Protein AF-A0A256ZJP3-F1 (afdb_monomer)

Radius of gyration: 18.74 Å; Cα contacts (8 Å, |Δi|>4): 128; chains: 1; bounding box: 33×29×57 Å

Structure (mmCIF, N/CA/C/O backbone):
data_AF-A0A256ZJP3-F1
#
_entry.id   AF-A0A256ZJP3-F1
#
loop_
_atom_site.group_PDB
_atom_site.id
_atom_site.type_symbol
_atom_site.label_atom_id
_atom_site.label_alt_id
_atom_site.label_comp_id
_atom_site.label_asym_id
_atom_site.label_entity_id
_atom_site.label_seq_id
_atom_site.pdbx_PDB_ins_code
_atom_site.Cartn_x
_atom_site.Cartn_y
_atom_site.Cartn_z
_atom_site.occupancy
_atom_site.B_iso_or_equiv
_atom_site.auth_seq_id
_atom_site.auth_comp_id
_atom_site.auth_asym_id
_atom_site.auth_atom_id
_atom_site.pdbx_PDB_model_num
ATOM 1 N N . MET A 1 1 ? 17.548 2.097 -32.824 1.00 54.22 1 MET A N 1
ATOM 2 C CA . MET A 1 1 ? 16.302 2.609 -32.213 1.00 54.22 1 MET A CA 1
ATOM 3 C C . MET A 1 1 ? 16.301 2.201 -30.744 1.00 54.22 1 MET A C 1
ATOM 5 O O . MET A 1 1 ? 16.446 1.029 -30.450 1.00 54.22 1 MET A O 1
ATOM 9 N N . ARG A 1 2 ? 16.205 3.128 -29.780 1.00 52.09 2 ARG A N 1
ATOM 10 C CA . ARG A 1 2 ? 16.181 2.734 -28.356 1.00 52.09 2 ARG A CA 1
ATOM 11 C C . ARG A 1 2 ? 14.793 2.215 -27.991 1.00 52.09 2 ARG A C 1
ATOM 13 O O . ARG A 1 2 ? 13.902 3.009 -27.708 1.00 52.09 2 ARG A O 1
ATOM 20 N N . VAL A 1 3 ? 14.618 0.899 -28.005 1.00 54.97 3 VAL A N 1
ATOM 21 C CA . VAL A 1 3 ? 13.409 0.266 -27.475 1.00 54.97 3 VAL A CA 1
ATOM 22 C C . VAL A 1 3 ? 13.493 0.286 -25.949 1.00 54.97 3 VAL A C 1
ATOM 24 O O . VAL A 1 3 ? 14.463 -0.197 -25.369 1.00 54.97 3 VAL A O 1
ATOM 27 N N . ARG A 1 4 ? 12.500 0.893 -25.295 1.00 54.97 4 ARG A N 1
ATOM 28 C CA . ARG A 1 4 ? 12.294 0.802 -23.846 1.00 54.97 4 ARG A CA 1
ATOM 29 C C . ARG A 1 4 ? 10.997 0.045 -23.624 1.00 54.97 4 ARG A C 1
ATOM 31 O O . ARG A 1 4 ? 9.934 0.558 -23.961 1.00 54.97 4 ARG A O 1
ATOM 38 N N . ALA A 1 5 ? 11.097 -1.169 -23.102 1.00 58.09 5 ALA A N 1
ATOM 39 C CA . ALA A 1 5 ? 9.942 -1.877 -22.581 1.00 58.09 5 ALA A CA 1
ATOM 40 C C . ALA A 1 5 ? 9.666 -1.352 -21.170 1.00 58.09 5 ALA A C 1
ATOM 42 O O . ALA A 1 5 ? 10.601 -1.129 -20.406 1.00 58.09 5 ALA A O 1
ATOM 43 N N . LYS A 1 6 ? 8.398 -1.104 -20.852 1.00 63.44 6 LYS A N 1
ATOM 44 C CA . LYS A 1 6 ? 7.955 -0.771 -19.501 1.00 63.44 6 LYS A CA 1
ATOM 45 C C . LYS A 1 6 ? 6.965 -1.853 -19.104 1.00 63.44 6 LYS A C 1
ATOM 47 O O . LYS A 1 6 ? 5.942 -2.001 -19.769 1.00 63.44 6 LYS A O 1
ATOM 52 N N . ILE A 1 7 ? 7.304 -2.635 -18.088 1.00 68.75 7 ILE A N 1
ATOM 53 C CA . ILE A 1 7 ? 6.441 -3.698 -17.581 1.00 68.75 7 ILE A CA 1
ATOM 54 C C . ILE A 1 7 ? 5.661 -3.119 -16.401 1.00 68.75 7 ILE A C 1
ATOM 56 O O . ILE A 1 7 ? 6.248 -2.594 -15.460 1.00 68.75 7 ILE A O 1
ATOM 60 N N . GLU A 1 8 ? 4.334 -3.173 -16.470 1.00 71.50 8 GLU A N 1
ATOM 61 C CA . GLU A 1 8 ? 3.452 -2.817 -15.356 1.00 71.50 8 GLU A CA 1
ATOM 62 C C . GLU A 1 8 ? 2.761 -4.091 -14.882 1.00 71.50 8 GLU A C 1
ATOM 64 O O . GLU A 1 8 ? 2.179 -4.829 -15.680 1.00 71.50 8 GLU A O 1
ATOM 69 N N . VAL A 1 9 ? 2.863 -4.370 -13.582 1.00 76.62 9 VAL A N 1
ATOM 70 C CA . VAL A 1 9 ? 2.322 -5.592 -12.980 1.00 76.62 9 VAL A CA 1
ATOM 71 C C . VAL A 1 9 ? 1.238 -5.219 -11.985 1.00 76.62 9 VAL A C 1
ATOM 73 O O . VAL A 1 9 ? 1.489 -4.493 -11.021 1.00 76.62 9 VAL A O 1
ATOM 76 N N . GLU A 1 10 ? 0.037 -5.746 -12.214 1.00 82.06 10 GLU A N 1
ATOM 77 C CA . GLU A 1 10 ? -1.096 -5.615 -11.306 1.00 82.06 10 GLU A CA 1
ATOM 78 C C . GLU A 1 10 ? -1.297 -6.912 -10.514 1.00 82.06 10 GLU A C 1
ATOM 80 O O . GLU A 1 10 ? -1.445 -7.994 -11.084 1.00 82.06 10 GLU A O 1
ATOM 85 N N . LEU A 1 11 ? -1.299 -6.803 -9.186 1.00 79.00 11 LEU A N 1
ATOM 86 C CA . LEU A 1 11 ? -1.456 -7.922 -8.259 1.00 79.00 11 LEU A CA 1
ATOM 87 C C . LEU A 1 11 ? -2.705 -7.722 -7.399 1.00 79.00 11 LEU A C 1
ATOM 89 O O . LEU A 1 11 ? -2.924 -6.643 -6.851 1.00 79.00 11 LEU A O 1
ATOM 93 N N . ALA A 1 12 ? -3.494 -8.779 -7.215 1.00 81.62 12 ALA A N 1
ATOM 94 C CA . ALA A 1 12 ? -4.586 -8.790 -6.245 1.00 81.62 12 ALA A CA 1
ATOM 95 C C . ALA A 1 12 ? -4.075 -9.288 -4.884 1.00 81.62 12 ALA A C 1
ATOM 97 O O . ALA A 1 12 ? -3.559 -10.404 -4.777 1.00 81.62 12 ALA A O 1
ATOM 98 N N . TYR A 1 13 ? -4.221 -8.480 -3.830 1.00 85.75 13 TYR A N 1
ATOM 99 C CA . TYR A 1 13 ? -3.817 -8.877 -2.484 1.00 85.75 13 TYR A CA 1
ATOM 100 C C . TYR A 1 13 ? -4.800 -9.890 -1.888 1.00 85.75 13 TYR A C 1
ATOM 102 O O . TYR A 1 13 ? -5.982 -9.601 -1.682 1.00 85.75 13 TYR A O 1
ATOM 110 N N . ARG A 1 14 ? -4.304 -11.083 -1.545 1.00 84.31 14 ARG A N 1
ATOM 111 C CA . ARG A 1 14 ? -5.101 -12.108 -0.861 1.00 84.31 14 ARG A CA 1
ATOM 112 C C . ARG A 1 14 ? -4.988 -11.942 0.654 1.00 84.31 14 ARG A C 1
ATOM 114 O O . ARG A 1 14 ? -4.168 -12.595 1.293 1.00 84.31 14 ARG A O 1
ATOM 121 N N . ALA A 1 15 ? -5.819 -11.063 1.209 1.00 78.88 15 ALA A N 1
ATOM 122 C CA . ALA A 1 15 ? -5.939 -10.904 2.656 1.00 78.88 15 ALA A C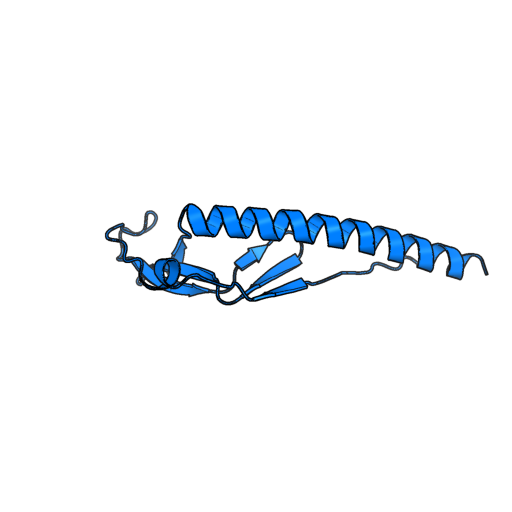A 1
ATOM 123 C C . ALA A 1 15 ? -6.523 -12.171 3.297 1.00 78.88 15 ALA A C 1
ATOM 125 O O . ALA A 1 15 ? -7.471 -12.761 2.775 1.00 78.88 15 ALA A O 1
ATOM 126 N N . SER A 1 16 ? -5.969 -12.573 4.438 1.00 80.69 16 SER A N 1
ATOM 127 C CA . SER A 1 16 ? -6.596 -13.560 5.323 1.00 80.69 16 SER A CA 1
ATOM 128 C C . SER A 1 16 ? -7.800 -12.955 6.058 1.00 80.69 16 SER A C 1
ATOM 130 O O . SER A 1 16 ? -7.872 -11.740 6.233 1.00 80.69 16 SER A O 1
ATOM 132 N N . GLU A 1 17 ? -8.736 -13.784 6.532 1.00 78.00 17 GLU A N 1
ATOM 133 C CA . GLU A 1 17 ? -9.893 -13.316 7.324 1.00 78.00 17 GLU A CA 1
ATOM 134 C C . GLU A 1 17 ? -9.455 -12.506 8.555 1.00 78.00 17 GLU A C 1
ATOM 136 O O . GLU A 1 17 ? -9.975 -11.420 8.806 1.00 78.00 17 GLU A O 1
ATOM 141 N N . GLY A 1 18 ? -8.391 -12.940 9.240 1.00 76.75 18 GLY A N 1
ATOM 142 C CA . GLY A 1 18 ? -7.816 -12.199 10.367 1.00 76.75 18 GLY A CA 1
ATOM 143 C C . GLY A 1 18 ? -7.246 -10.825 9.985 1.00 76.75 18 GLY A C 1
ATOM 144 O O . GLY A 1 18 ? -7.239 -9.903 10.796 1.00 76.75 18 GLY A O 1
ATOM 145 N N . GLU A 1 19 ? -6.811 -10.636 8.738 1.00 76.38 19 GLU A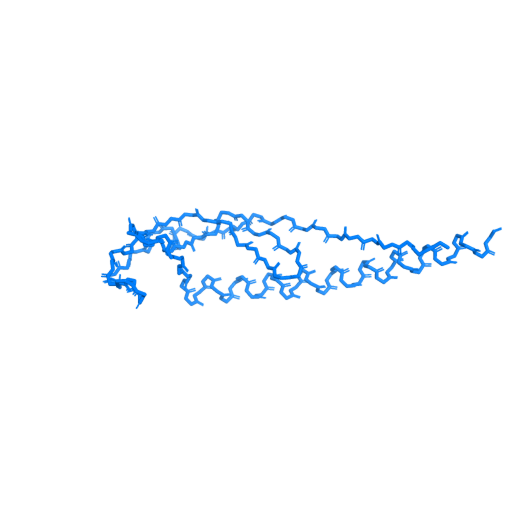 N 1
ATOM 146 C CA . GLU A 1 19 ? -6.432 -9.326 8.199 1.00 76.38 19 GLU A CA 1
ATOM 147 C C . GLU A 1 19 ? -7.631 -8.510 7.715 1.00 76.38 19 GLU A C 1
ATOM 149 O O . GLU A 1 19 ? -7.457 -7.363 7.332 1.00 76.38 19 GLU A O 1
ATOM 154 N N . LEU A 1 20 ? -8.848 -9.029 7.685 1.00 72.25 20 LEU A N 1
ATOM 155 C CA . LEU A 1 20 ? -10.024 -8.234 7.319 1.00 72.25 20 LEU A CA 1
ATOM 156 C C . LEU A 1 20 ? -10.774 -7.738 8.556 1.00 72.25 20 LEU A C 1
ATOM 158 O O . LEU A 1 20 ? -11.391 -6.679 8.506 1.00 72.25 20 LEU A O 1
ATOM 162 N N . GLU A 1 21 ? -10.634 -8.426 9.686 1.00 77.75 21 GLU A N 1
ATOM 163 C CA . GLU A 1 21 ? -11.368 -8.124 10.920 1.00 77.75 21 GLU A CA 1
ATOM 164 C C . GLU A 1 21 ? -10.596 -7.253 11.926 1.00 77.75 21 GLU A C 1
ATOM 166 O O . GLU A 1 21 ? -11.158 -6.789 12.917 1.00 77.75 21 GLU A O 1
ATOM 171 N N . LYS A 1 22 ? -9.307 -6.978 11.687 1.00 78.56 22 LYS A N 1
ATOM 172 C CA . LYS A 1 22 ? -8.474 -6.163 12.590 1.00 78.56 22 LYS A CA 1
ATOM 173 C C . LYS A 1 22 ? -9.064 -4.755 12.790 1.00 78.56 22 LYS A C 1
ATOM 175 O O . LYS A 1 22 ? -9.127 -3.939 11.870 1.00 78.56 22 LYS A O 1
ATOM 180 N N . THR A 1 23 ? -9.397 -4.409 14.027 1.00 76.75 23 THR A N 1
ATOM 181 C CA . THR A 1 23 ? -9.754 -3.036 14.417 1.00 76.75 23 THR A CA 1
ATOM 182 C C . THR A 1 23 ? -8.558 -2.353 15.075 1.00 76.75 23 THR A C 1
ATOM 184 O O . THR A 1 23 ? -7.811 -3.015 15.792 1.00 76.75 23 THR A O 1
ATOM 187 N N . THR A 1 24 ? -8.377 -1.045 14.882 1.00 77.88 24 THR A N 1
ATOM 188 C CA . THR A 1 24 ? -7.341 -0.278 15.592 1.00 77.88 24 THR A CA 1
ATOM 189 C C . THR A 1 24 ? -7.967 0.810 16.457 1.00 77.88 24 THR A C 1
ATOM 191 O O . THR A 1 24 ? -8.931 1.456 16.048 1.00 77.88 24 THR A O 1
ATOM 194 N N . SER A 1 25 ? -7.423 1.004 17.659 1.00 84.19 25 SER A N 1
ATOM 195 C CA . SER A 1 25 ? -7.718 2.153 18.527 1.00 84.19 25 SER A CA 1
ATOM 196 C C . SER A 1 25 ? -6.710 3.294 18.347 1.00 84.19 25 SER A C 1
ATOM 198 O O . SER A 1 25 ? -6.843 4.342 18.983 1.00 84.19 25 SER A O 1
ATOM 200 N N . LEU A 1 26 ? -5.703 3.103 17.483 1.00 88.19 26 LEU A N 1
ATOM 201 C CA . LEU A 1 26 ? -4.726 4.130 17.147 1.00 88.19 26 LEU A CA 1
ATOM 202 C C . LEU A 1 26 ? -5.396 5.301 16.425 1.00 88.19 26 LEU A C 1
ATOM 204 O O . LEU A 1 26 ? -6.381 5.145 15.698 1.00 88.19 26 LEU A O 1
ATOM 208 N N . ARG A 1 27 ? -4.826 6.486 16.629 1.00 92.81 27 ARG A N 1
ATOM 209 C CA . ARG A 1 27 ? -5.224 7.710 15.936 1.00 92.81 27 ARG A CA 1
ATOM 210 C C . ARG A 1 27 ? -4.212 8.049 14.855 1.00 92.81 27 ARG A C 1
ATOM 212 O O . ARG A 1 27 ? -3.064 7.615 14.916 1.00 92.81 27 ARG A O 1
ATOM 219 N N . CYS A 1 28 ? -4.649 8.843 13.889 1.00 94.56 28 CYS A N 1
ATOM 220 C CA . CYS A 1 28 ? -3.790 9.392 12.857 1.00 94.56 28 CYS A CA 1
ATOM 221 C C . CYS A 1 28 ? -2.631 10.159 13.498 1.00 94.56 28 CYS A C 1
ATOM 223 O O . CYS A 1 28 ? -2.850 11.051 14.317 1.00 94.56 28 CYS A O 1
ATOM 225 N N . TYR A 1 29 ? -1.403 9.820 13.113 1.00 92.56 29 TYR A N 1
ATOM 226 C CA . TYR A 1 29 ? -0.207 10.487 13.621 1.00 92.56 29 TYR A CA 1
ATOM 227 C C . TYR A 1 29 ? -0.112 11.938 13.128 1.00 92.56 29 TYR A C 1
ATOM 229 O O . TYR A 1 29 ? 0.444 12.788 13.813 1.00 92.56 29 TYR A O 1
ATOM 237 N N . PHE A 1 30 ? -0.687 12.227 11.957 1.00 94.12 30 PHE A N 1
ATOM 238 C CA . PHE A 1 30 ? -0.632 13.547 11.337 1.00 94.12 30 PHE A CA 1
ATOM 239 C C . PHE A 1 30 ? -1.637 14.541 11.943 1.00 94.12 30 PHE A C 1
ATOM 241 O O . PHE A 1 30 ? -1.266 15.660 12.281 1.00 94.12 30 PHE A O 1
ATOM 248 N N . CYS A 1 31 ? -2.906 14.143 12.105 1.00 95.69 31 CYS A N 1
ATOM 249 C CA . CYS A 1 31 ? -3.979 15.049 12.549 1.00 95.69 31 CYS A CA 1
ATOM 250 C C . CYS A 1 31 ? -4.677 14.642 13.859 1.00 95.69 31 CYS A C 1
ATOM 252 O O . CYS A 1 31 ? -5.527 15.380 14.351 1.00 95.69 31 CYS A O 1
ATOM 254 N N . GLY A 1 32 ? -4.375 13.468 14.425 1.00 93.44 32 GLY A N 1
ATOM 255 C CA . GLY A 1 32 ? -5.040 12.945 15.628 1.00 93.44 32 GLY A CA 1
ATOM 256 C C . GLY A 1 32 ? -6.443 12.363 15.398 1.00 93.44 32 GLY A C 1
ATOM 257 O O . GLY A 1 32 ? -7.094 11.945 16.360 1.00 93.44 32 GLY A O 1
ATOM 258 N N . GLY A 1 33 ? -6.911 12.313 14.148 1.00 94.31 33 GLY A N 1
ATOM 259 C CA . GLY A 1 33 ? -8.216 11.776 13.767 1.00 94.31 33 GLY A CA 1
ATOM 260 C C . GLY A 1 33 ? -8.360 10.265 13.966 1.00 94.31 33 GLY A C 1
ATOM 261 O O . GLY A 1 33 ? -7.382 9.538 14.159 1.00 94.31 33 GLY A O 1
ATOM 262 N N . ARG A 1 34 ? -9.601 9.771 13.906 1.00 93.81 34 ARG A N 1
ATOM 263 C CA . ARG A 1 34 ? -9.892 8.334 13.997 1.00 93.81 34 ARG A CA 1
ATOM 264 C C . ARG A 1 34 ? -9.441 7.618 12.725 1.00 93.81 34 ARG A C 1
ATOM 266 O O . ARG A 1 34 ? -9.615 8.128 11.618 1.00 93.81 34 ARG A O 1
ATOM 273 N N . LEU A 1 35 ? -8.862 6.435 12.907 1.00 94.00 35 LEU A N 1
ATOM 274 C CA . LEU A 1 35 ? -8.521 5.527 11.822 1.00 94.00 35 LEU A CA 1
ATOM 275 C C . LEU A 1 35 ? -9.641 4.505 11.631 1.00 94.00 35 LEU A C 1
ATOM 277 O O . LEU A 1 35 ? -10.119 3.902 12.597 1.00 94.00 35 LEU A O 1
ATOM 281 N N . ARG A 1 36 ? -10.031 4.284 10.379 1.00 92.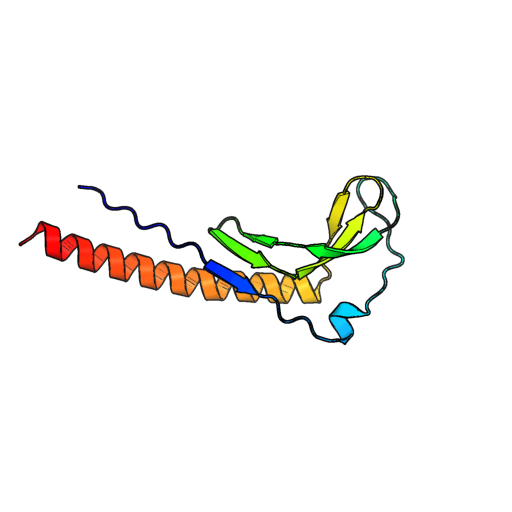00 36 ARG A N 1
ATOM 282 C CA . ARG A 1 36 ? -11.019 3.284 9.979 1.00 92.00 36 ARG A CA 1
ATOM 283 C C . ARG A 1 36 ? -10.363 2.250 9.074 1.00 92.00 36 ARG A C 1
ATOM 285 O O . ARG A 1 36 ? -9.554 2.594 8.220 1.00 92.00 36 ARG A O 1
ATOM 292 N N . ARG A 1 37 ? -10.727 0.973 9.234 1.00 91.06 37 ARG A N 1
ATOM 293 C CA . ARG A 1 37 ? -10.271 -0.079 8.317 1.00 91.06 37 ARG A CA 1
ATOM 294 C C . ARG A 1 37 ? -10.892 0.122 6.933 1.00 91.06 37 ARG A C 1
ATOM 296 O O . ARG A 1 37 ? -12.106 0.294 6.818 1.00 91.06 37 ARG A O 1
ATOM 303 N N . THR A 1 38 ? -10.058 0.064 5.906 1.00 91.56 38 THR A N 1
ATOM 304 C CA . THR A 1 38 ? -10.431 0.202 4.498 1.00 91.56 38 THR A CA 1
ATOM 305 C C . THR A 1 38 ? -9.629 -0.776 3.633 1.00 91.56 38 THR A C 1
ATOM 307 O O . THR A 1 38 ? -8.737 -1.474 4.123 1.00 91.56 38 THR A O 1
ATOM 310 N N . ARG A 1 39 ? -9.951 -0.837 2.341 1.00 91.69 39 ARG A N 1
ATOM 311 C CA . ARG A 1 39 ? -9.141 -1.510 1.319 1.00 91.69 39 ARG A CA 1
ATOM 312 C C . ARG A 1 39 ? -8.672 -0.460 0.331 1.00 91.69 39 ARG A C 1
ATOM 314 O O . ARG A 1 39 ? -9.471 0.356 -0.114 1.00 91.69 39 ARG A O 1
ATOM 321 N N . THR A 1 40 ? -7.389 -0.478 0.005 1.00 92.75 40 THR A N 1
ATOM 322 C CA . THR A 1 40 ? -6.781 0.522 -0.873 1.00 92.75 40 THR A CA 1
ATOM 323 C C . THR A 1 40 ? -5.833 -0.121 -1.878 1.00 92.75 40 THR A C 1
ATOM 325 O O . THR A 1 40 ? -5.488 -1.301 -1.771 1.00 92.75 40 THR A O 1
ATOM 328 N N . THR A 1 41 ? -5.423 0.665 -2.865 1.00 92.94 41 THR A N 1
ATOM 329 C CA . THR A 1 41 ? -4.422 0.274 -3.854 1.00 92.94 41 THR A CA 1
ATOM 330 C C . THR A 1 41 ? -3.065 0.811 -3.425 1.00 92.94 41 THR A C 1
ATOM 332 O O . THR A 1 41 ? -2.895 2.011 -3.221 1.00 92.94 41 THR A O 1
ATOM 335 N N . TYR A 1 42 ? -2.091 -0.083 -3.301 1.00 92.12 42 TYR A N 1
ATOM 336 C CA . TYR A 1 42 ? -0.704 0.261 -3.039 1.00 92.12 42 TYR A CA 1
ATOM 337 C C . TYR A 1 42 ? 0.053 0.435 -4.359 1.00 92.12 42 TYR A C 1
ATOM 339 O O . TYR A 1 42 ? 0.041 -0.450 -5.217 1.00 92.12 42 TYR A O 1
ATOM 347 N N . TYR A 1 43 ? 0.735 1.570 -4.496 1.00 91.06 43 TYR A N 1
ATOM 348 C CA . TYR A 1 43 ? 1.560 1.896 -5.655 1.00 91.06 43 TYR A CA 1
ATOM 349 C C . TYR A 1 43 ? 3.032 1.847 -5.258 1.00 91.06 43 TYR A C 1
ATOM 351 O O . TYR A 1 43 ? 3.494 2.650 -4.448 1.00 91.06 43 TYR A O 1
ATOM 359 N N . SER A 1 44 ? 3.772 0.907 -5.838 1.00 89.31 44 SER A N 1
ATOM 360 C CA . SER A 1 44 ? 5.218 0.819 -5.658 1.00 89.31 44 SER A CA 1
ATOM 361 C C . SER A 1 44 ? 5.943 1.779 -6.608 1.00 89.31 44 SER A C 1
ATOM 363 O O . SER A 1 44 ? 5.563 1.872 -7.780 1.00 89.31 44 SER A O 1
ATOM 365 N N . PRO A 1 45 ? 7.048 2.420 -6.178 1.00 85.81 45 PRO A N 1
ATOM 366 C CA . PRO A 1 45 ? 7.900 3.215 -7.068 1.00 85.81 45 PRO A CA 1
ATOM 367 C C . PRO A 1 45 ? 8.519 2.397 -8.216 1.00 85.81 45 PRO A C 1
ATOM 369 O O . PRO A 1 45 ? 9.000 2.980 -9.182 1.00 85.81 45 PRO A O 1
ATOM 372 N N . LEU A 1 46 ? 8.486 1.062 -8.134 1.00 84.94 46 LEU A N 1
ATOM 373 C CA . LEU A 1 46 ? 8.984 0.145 -9.164 1.00 84.94 46 LEU A CA 1
ATOM 374 C C . LEU A 1 46 ? 7.939 -0.198 -10.244 1.00 84.94 46 LEU A C 1
ATOM 376 O O . LEU A 1 46 ? 8.162 -1.107 -11.031 1.00 84.94 46 LEU A O 1
ATOM 380 N N . GLY A 1 47 ? 6.790 0.487 -10.285 1.00 84.94 47 GLY A N 1
ATOM 381 C CA . GLY A 1 47 ? 5.743 0.224 -11.286 1.00 84.94 47 GLY A CA 1
ATOM 382 C C . GLY A 1 47 ? 4.863 -0.995 -10.981 1.00 84.94 47 GLY A C 1
ATOM 383 O O . GLY A 1 47 ? 4.181 -1.506 -11.865 1.00 84.94 47 GLY A O 1
ATOM 384 N N . ILE A 1 48 ? 4.868 -1.454 -9.727 1.00 89.38 48 ILE A N 1
ATOM 385 C CA . ILE A 1 48 ? 4.042 -2.570 -9.253 1.00 89.38 48 ILE A CA 1
ATOM 386 C C . ILE A 1 48 ? 2.810 -2.001 -8.550 1.00 89.38 48 ILE A C 1
ATOM 388 O O . ILE A 1 48 ? 2.935 -1.215 -7.607 1.00 89.38 48 ILE A O 1
ATOM 392 N N . ILE A 1 49 ? 1.628 -2.412 -8.999 1.00 91.69 49 ILE A N 1
ATOM 393 C CA . ILE A 1 49 ? 0.339 -1.971 -8.466 1.00 91.69 49 ILE A CA 1
ATOM 394 C C . ILE A 1 49 ? -0.290 -3.147 -7.727 1.00 91.69 49 ILE A C 1
ATOM 396 O O . ILE A 1 49 ? -0.556 -4.190 -8.319 1.00 91.69 49 ILE A O 1
ATOM 400 N N . VAL A 1 50 ? -0.548 -2.991 -6.430 1.00 92.50 50 VAL A N 1
ATOM 401 C CA . VAL A 1 50 ? -1.199 -4.026 -5.617 1.00 92.50 50 VAL A CA 1
ATOM 402 C C . VAL A 1 50 ? -2.573 -3.529 -5.192 1.00 92.50 50 VAL A C 1
ATOM 404 O O . VAL A 1 50 ? -2.683 -2.558 -4.448 1.00 92.50 50 VAL A O 1
ATOM 407 N N . ARG A 1 51 ? -3.632 -4.181 -5.669 1.00 92.19 51 ARG A N 1
ATOM 408 C CA . ARG A 1 51 ? -5.024 -3.829 -5.362 1.00 92.19 51 ARG A CA 1
ATOM 409 C C . ARG A 1 51 ? -5.541 -4.577 -4.139 1.00 92.19 51 ARG A C 1
ATOM 411 O O . ARG A 1 51 ? -5.024 -5.632 -3.771 1.00 92.19 51 ARG A O 1
ATOM 418 N N . ASP A 1 52 ? -6.605 -4.030 -3.554 1.00 90.81 52 ASP A N 1
ATOM 419 C CA . ASP A 1 52 ? -7.378 -4.646 -2.470 1.00 90.81 52 ASP A CA 1
ATOM 420 C C . ASP A 1 52 ? -6.596 -4.908 -1.174 1.00 90.81 52 ASP A C 1
ATOM 422 O O . ASP A 1 52 ? -6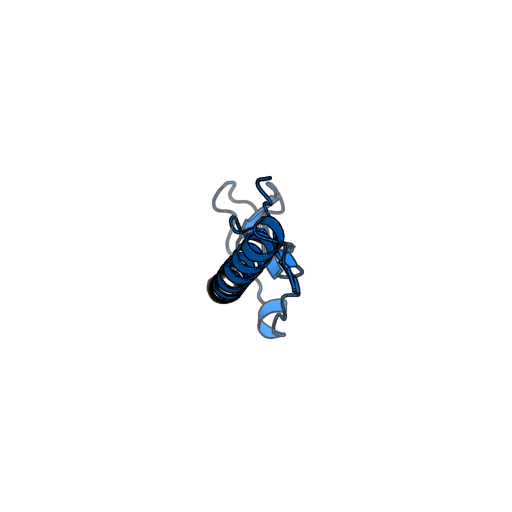.926 -5.818 -0.401 1.00 90.81 52 ASP A O 1
ATOM 426 N N . VAL A 1 53 ? -5.591 -4.075 -0.910 1.00 92.62 53 VAL A N 1
ATOM 427 C CA . VAL A 1 53 ? -4.717 -4.171 0.258 1.00 92.62 53 VAL A CA 1
ATOM 428 C C . VAL A 1 53 ? -5.453 -3.659 1.502 1.00 92.62 53 VAL A C 1
ATOM 430 O O . VAL A 1 53 ? -5.969 -2.537 1.480 1.00 92.62 53 VAL A O 1
ATOM 433 N N . PRO A 1 54 ? -5.514 -4.433 2.601 1.00 92.38 54 PRO A N 1
ATOM 434 C CA . PRO A 1 54 ? -6.118 -3.980 3.845 1.00 92.38 54 PRO A CA 1
ATOM 435 C C . PRO A 1 54 ? -5.286 -2.851 4.462 1.00 92.38 54 PRO A C 1
ATOM 437 O O . PRO A 1 54 ? -4.083 -2.988 4.670 1.00 92.38 54 PRO A O 1
ATOM 440 N N . ALA A 1 55 ? -5.934 -1.738 4.781 1.00 93.75 55 ALA A N 1
ATOM 441 C CA . ALA A 1 55 ? -5.282 -0.560 5.336 1.00 93.75 55 ALA A CA 1
ATOM 442 C C . ALA A 1 55 ? -6.171 0.134 6.371 1.00 93.75 55 ALA A C 1
ATOM 444 O O . ALA A 1 55 ? -7.335 -0.221 6.572 1.00 93.75 55 ALA A O 1
ATOM 445 N N . PHE A 1 56 ? -5.616 1.140 7.030 1.00 93.94 56 PHE A N 1
ATOM 446 C CA . PHE A 1 56 ? -6.328 2.037 7.920 1.00 93.94 56 PHE A CA 1
ATOM 447 C C . PHE A 1 56 ? -6.255 3.453 7.372 1.00 93.94 56 PHE A C 1
ATOM 449 O O . PHE A 1 56 ? -5.176 4.026 7.297 1.00 93.94 56 PHE A O 1
ATOM 456 N N . GLU A 1 57 ? -7.396 4.019 7.017 1.00 94.75 57 GLU A N 1
ATOM 457 C CA . GLU A 1 57 ? -7.491 5.376 6.494 1.00 94.75 57 GLU A CA 1
ATOM 458 C C . GLU A 1 57 ? -8.028 6.317 7.569 1.00 94.75 57 GLU A C 1
ATOM 460 O O . GLU A 1 57 ? -8.939 5.974 8.333 1.00 94.75 57 GLU A O 1
ATOM 465 N N . CYS A 1 58 ? -7.444 7.507 7.661 1.00 95.31 58 CYS A N 1
ATOM 466 C CA . CYS A 1 58 ? -7.939 8.547 8.540 1.00 95.31 58 CYS A CA 1
ATOM 467 C C . CYS A 1 58 ? -9.203 9.183 7.963 1.00 95.31 58 CYS A C 1
ATOM 469 O O . CYS A 1 58 ? -9.164 9.799 6.901 1.00 95.31 58 CYS A O 1
ATOM 471 N N . GLU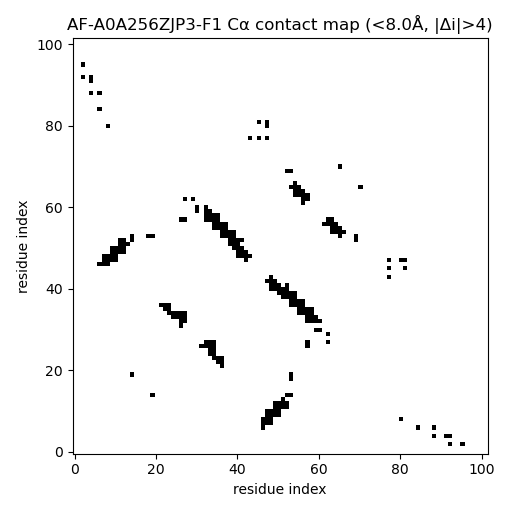 A 1 59 ? -10.291 9.151 8.732 1.00 94.00 59 GLU A N 1
ATOM 472 C CA . GLU A 1 59 ? -11.589 9.707 8.322 1.00 94.00 59 GLU A CA 1
ATOM 473 C C . GLU A 1 59 ? -11.587 11.245 8.177 1.00 94.00 59 GLU A C 1
ATOM 475 O O . GLU A 1 59 ? -12.568 11.813 7.709 1.00 94.00 59 GLU A O 1
ATOM 480 N N . GLN A 1 60 ? -10.514 11.932 8.593 1.00 93.62 60 GLN A N 1
ATOM 481 C CA . GLN A 1 60 ? -10.408 13.397 8.549 1.00 93.62 60 GLN A CA 1
ATOM 482 C C . GLN A 1 60 ? -9.448 13.918 7.476 1.00 93.62 60 GLN A C 1
ATOM 484 O O . GLN A 1 60 ? -9.785 14.872 6.783 1.00 93.62 60 GLN A O 1
ATOM 489 N N . CYS A 1 61 ? -8.248 13.341 7.360 1.00 95.75 61 CYS A N 1
ATOM 490 C CA . CYS A 1 61 ? -7.219 13.832 6.435 1.00 95.75 61 CYS A CA 1
ATOM 491 C C . CYS A 1 61 ? -6.908 12.875 5.277 1.00 95.75 61 CYS A C 1
ATOM 493 O O . CYS A 1 61 ? -6.126 13.245 4.410 1.00 95.75 61 CYS A O 1
ATOM 495 N N . GLY A 1 62 ? -7.481 11.664 5.266 1.00 93.00 62 GLY A N 1
ATOM 496 C CA . GLY A 1 62 ? -7.247 10.665 4.216 1.00 93.00 62 GLY A CA 1
ATOM 497 C C . GLY A 1 62 ? -5.895 9.950 4.296 1.00 93.00 62 GLY A C 1
ATOM 498 O O . GLY A 1 62 ? -5.522 9.247 3.365 1.00 93.00 62 GLY A O 1
ATOM 499 N N . GLU A 1 63 ? -5.142 10.118 5.387 1.00 94.69 63 GLU A N 1
ATOM 500 C CA . GLU A 1 63 ? -3.851 9.438 5.555 1.00 94.69 63 GLU A CA 1
ATOM 501 C C . GLU A 1 63 ? -4.042 7.924 5.682 1.00 94.69 63 GLU A C 1
ATOM 503 O O . GLU A 1 63 ? -4.923 7.473 6.419 1.00 94.69 63 GLU A O 1
ATOM 508 N N . VAL A 1 64 ? -3.193 7.147 5.006 1.00 94.00 64 VAL A N 1
ATOM 509 C CA . VAL A 1 64 ? -3.313 5.689 4.915 1.00 94.00 64 VAL A CA 1
ATOM 510 C C . VAL A 1 64 ? -2.165 5.009 5.651 1.00 94.00 64 VAL A C 1
ATOM 512 O O . VAL A 1 64 ? -0.992 5.238 5.378 1.00 94.00 64 VAL A O 1
ATOM 515 N N . TYR A 1 65 ? -2.514 4.093 6.546 1.00 93.12 65 TYR A N 1
ATOM 516 C CA . TYR A 1 65 ? -1.581 3.304 7.335 1.00 93.12 65 TYR A CA 1
ATOM 517 C C . TYR A 1 65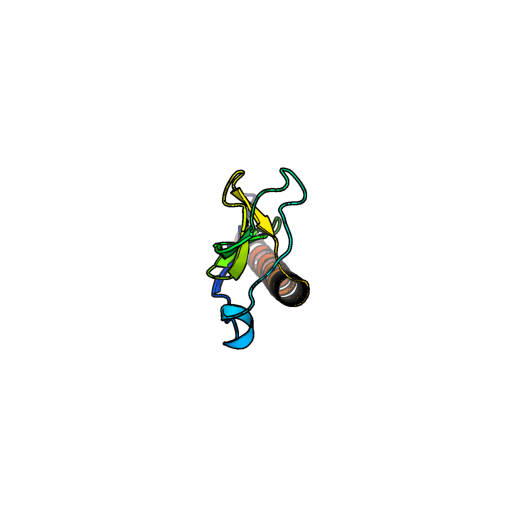 ? -1.741 1.815 7.036 1.00 93.12 65 TYR A C 1
ATOM 519 O O . TYR A 1 65 ? -2.852 1.286 7.006 1.00 93.12 65 TYR A O 1
ATOM 527 N N . PHE A 1 66 ? -0.620 1.115 6.901 1.00 92.38 66 PHE A N 1
ATOM 528 C CA . PHE A 1 66 ? -0.579 -0.341 6.791 1.00 92.38 66 PHE A CA 1
ATOM 529 C C . PHE A 1 66 ? -0.043 -0.935 8.092 1.00 92.38 66 PHE A C 1
ATOM 531 O O . PHE A 1 66 ? 0.857 -0.373 8.720 1.00 92.38 66 PHE A O 1
ATOM 538 N N . ASP A 1 67 ? -0.607 -2.063 8.527 1.00 91.06 67 ASP A N 1
ATOM 539 C CA . ASP A 1 67 ? -0.074 -2.764 9.693 1.00 91.06 67 ASP A CA 1
ATOM 540 C C . ASP A 1 67 ? 1.23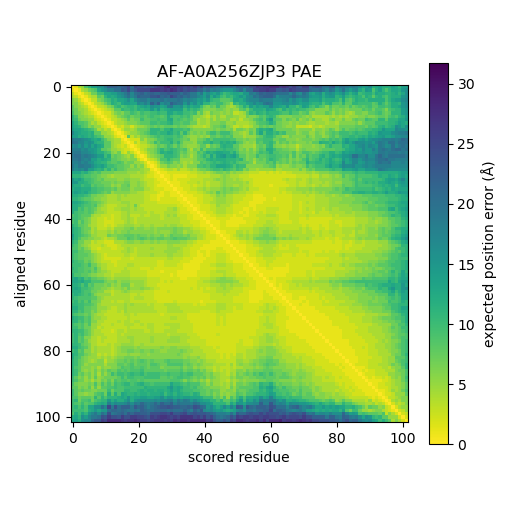2 -3.503 9.363 1.00 91.06 67 ASP A C 1
ATOM 542 O O . ASP A 1 67 ? 1.537 -3.794 8.209 1.00 91.06 67 ASP A O 1
ATOM 546 N N . ALA A 1 68 ? 2.009 -3.835 10.396 1.00 91.12 68 ALA A N 1
ATOM 547 C CA . ALA A 1 68 ? 3.327 -4.447 10.228 1.00 91.12 68 ALA A CA 1
ATOM 548 C C . ALA A 1 68 ? 3.302 -5.812 9.512 1.00 91.12 68 ALA A C 1
ATOM 550 O O . ALA A 1 68 ? 4.324 -6.253 8.987 1.00 91.12 68 ALA A O 1
ATOM 551 N N . GLU A 1 69 ? 2.182 -6.534 9.530 1.00 90.38 69 GLU A N 1
ATOM 552 C CA . GLU A 1 69 ? 2.046 -7.785 8.781 1.00 90.38 69 GLU A CA 1
ATOM 553 C C . GLU A 1 69 ? 1.806 -7.498 7.297 1.00 90.38 69 GLU A C 1
ATOM 555 O O . GLU A 1 69 ? 2.505 -8.047 6.445 1.00 90.38 69 GLU A O 1
ATOM 560 N N . THR A 1 70 ? 0.879 -6.585 7.010 1.00 91.75 70 THR A N 1
ATOM 561 C CA . THR A 1 70 ? 0.542 -6.144 5.656 1.00 91.75 70 THR A CA 1
ATOM 562 C C . THR A 1 70 ? 1.762 -5.534 4.970 1.00 91.75 70 THR A C 1
ATOM 564 O O . THR A 1 70 ? 2.102 -5.946 3.864 1.00 91.75 70 THR A O 1
ATOM 567 N N . SER A 1 71 ? 2.494 -4.640 5.644 1.00 92.62 71 SER A N 1
ATOM 568 C CA . SER A 1 71 ? 3.718 -4.036 5.101 1.00 92.62 71 SER A CA 1
ATOM 569 C C . SER A 1 71 ? 4.772 -5.085 4.750 1.00 92.62 71 SER A C 1
ATOM 571 O O . SER A 1 71 ? 5.318 -5.060 3.654 1.00 92.62 71 SER A O 1
ATOM 573 N N . ARG A 1 72 ? 4.996 -6.084 5.617 1.00 93.19 72 ARG A N 1
ATOM 574 C CA . ARG A 1 72 ? 5.948 -7.173 5.328 1.00 93.19 72 ARG A CA 1
ATOM 575 C C . ARG A 1 72 ? 5.555 -7.986 4.095 1.00 93.19 72 ARG A C 1
ATOM 577 O O . ARG A 1 72 ? 6.429 -8.393 3.330 1.00 93.19 72 ARG A O 1
ATOM 584 N N . LYS A 1 73 ? 4.258 -8.237 3.898 1.00 91.62 73 LYS A N 1
ATOM 585 C CA . LYS A 1 73 ? 3.752 -8.940 2.711 1.00 91.62 73 LYS A CA 1
ATOM 586 C C . LYS A 1 73 ? 3.894 -8.088 1.452 1.00 91.62 73 LYS A C 1
ATOM 588 O O . LYS A 1 73 ? 4.337 -8.616 0.436 1.00 91.62 73 LYS A O 1
ATOM 593 N N . LEU A 1 74 ? 3.575 -6.794 1.520 1.00 92.19 74 LEU A N 1
ATOM 594 C CA . LEU A 1 74 ? 3.779 -5.859 0.410 1.00 92.19 74 LEU A CA 1
ATOM 595 C C . LEU A 1 74 ? 5.252 -5.796 0.002 1.00 92.19 74 LEU A C 1
ATOM 597 O O . LEU A 1 74 ? 5.553 -5.965 -1.175 1.00 92.19 74 LEU A O 1
ATOM 601 N N . ASP A 1 75 ? 6.165 -5.655 0.962 1.00 92.25 75 ASP A N 1
ATOM 602 C CA . ASP A 1 75 ? 7.605 -5.615 0.695 1.00 92.25 75 ASP A CA 1
ATOM 603 C C . ASP A 1 75 ? 8.089 -6.902 0.015 1.00 92.25 75 ASP A C 1
ATOM 605 O O . ASP A 1 75 ? 8.850 -6.858 -0.954 1.00 92.25 75 ASP A O 1
ATOM 609 N N . ALA A 1 76 ? 7.628 -8.066 0.488 1.00 92.19 76 ALA A N 1
ATOM 610 C CA . ALA A 1 76 ? 7.965 -9.353 -0.112 1.00 92.19 76 ALA A CA 1
ATOM 611 C C . ALA A 1 76 ? 7.408 -9.495 -1.539 1.00 92.19 76 ALA A C 1
ATOM 613 O O . ALA A 1 76 ? 8.126 -9.961 -2.426 1.00 92.19 76 ALA A O 1
ATOM 614 N N . LEU A 1 77 ? 6.158 -9.076 -1.770 1.00 91.19 77 LEU A N 1
ATOM 615 C CA . LEU A 1 77 ? 5.532 -9.067 -3.095 1.00 91.19 77 LEU A CA 1
ATOM 616 C C . LEU A 1 77 ? 6.315 -8.169 -4.051 1.00 91.19 77 LEU A C 1
ATOM 618 O O . LEU A 1 77 ? 6.773 -8.638 -5.088 1.00 91.19 77 LEU A O 1
ATOM 622 N N . VAL A 1 78 ? 6.548 -6.914 -3.662 1.00 91.06 78 VAL A N 1
ATOM 623 C CA . VAL A 1 78 ? 7.288 -5.937 -4.466 1.00 91.06 78 VAL A CA 1
ATOM 624 C C . VAL A 1 78 ? 8.684 -6.452 -4.796 1.00 91.06 78 VAL A C 1
ATOM 626 O O . VAL A 1 78 ? 9.089 -6.411 -5.953 1.00 91.06 78 VAL A O 1
ATOM 629 N N . LYS A 1 79 ? 9.410 -6.989 -3.811 1.00 91.81 79 LYS A N 1
ATOM 630 C CA . LYS A 1 79 ? 10.770 -7.503 -4.010 1.00 91.81 79 LYS A CA 1
ATOM 631 C C . LYS A 1 79 ? 10.820 -8.687 -4.973 1.00 91.81 79 LYS A C 1
ATOM 633 O O . LYS A 1 79 ? 11.735 -8.761 -5.789 1.00 91.81 79 LYS A O 1
ATOM 638 N N . ASN A 1 80 ? 9.884 -9.626 -4.865 1.00 91.44 80 ASN A N 1
ATOM 639 C CA . ASN A 1 80 ? 9.861 -10.797 -5.739 1.00 91.44 80 ASN A CA 1
ATOM 640 C C . ASN A 1 80 ? 9.441 -10.420 -7.162 1.00 91.44 80 ASN A C 1
ATOM 642 O O . ASN A 1 80 ? 10.073 -10.862 -8.116 1.00 91.44 80 ASN A O 1
ATOM 646 N N . THR A 1 81 ? 8.428 -9.567 -7.307 1.00 89.81 81 THR A N 1
ATOM 647 C CA . THR A 1 81 ? 7.973 -9.092 -8.616 1.00 89.81 81 THR A CA 1
ATOM 648 C C . THR A 1 81 ? 9.029 -8.232 -9.302 1.00 89.81 81 THR A C 1
ATOM 650 O O . THR A 1 81 ? 9.258 -8.415 -10.489 1.00 89.81 81 THR A O 1
ATOM 653 N N . ALA A 1 82 ? 9.740 -7.371 -8.567 1.00 88.75 82 ALA A N 1
ATOM 654 C CA . ALA A 1 82 ? 10.816 -6.557 -9.128 1.00 88.75 82 ALA A CA 1
ATOM 655 C C . ALA A 1 82 ? 11.942 -7.405 -9.740 1.00 88.75 82 ALA A C 1
ATOM 657 O O . ALA A 1 82 ? 12.433 -7.071 -10.810 1.00 88.75 82 ALA A O 1
ATOM 658 N N . LYS A 1 83 ? 12.309 -8.528 -9.104 1.00 89.75 83 LYS A N 1
ATOM 659 C CA . LYS A 1 83 ? 13.301 -9.460 -9.667 1.00 89.75 83 LYS A CA 1
ATOM 660 C C . LYS A 1 83 ? 12.838 -10.074 -10.984 1.00 89.75 83 LYS A C 1
ATOM 662 O O . LYS A 1 83 ? 13.609 -10.143 -11.928 1.00 89.75 83 LYS A O 1
ATOM 667 N N . ILE A 1 84 ? 11.579 -10.507 -11.034 1.00 88.44 84 ILE A N 1
ATOM 668 C CA . ILE A 1 84 ? 10.986 -11.093 -12.241 1.00 88.44 84 ILE A CA 1
ATOM 669 C C . ILE A 1 84 ? 10.967 -10.05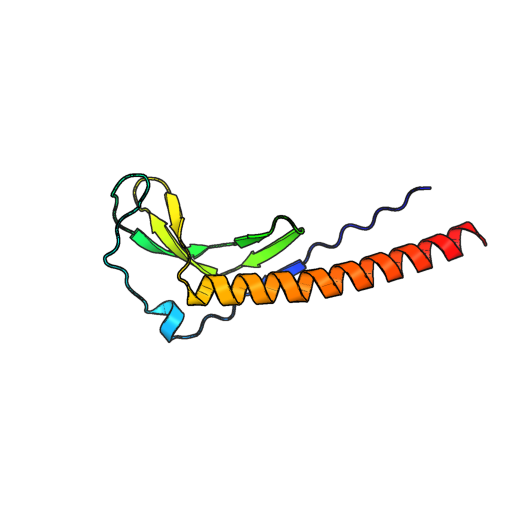2 -13.368 1.00 88.44 84 ILE A C 1
ATOM 671 O O . ILE A 1 84 ? 11.414 -10.335 -14.473 1.00 88.44 84 ILE A O 1
ATOM 675 N N . MET A 1 85 ? 10.538 -8.824 -13.057 1.00 85.25 85 MET A N 1
ATOM 676 C CA . MET A 1 85 ? 10.530 -7.712 -14.010 1.00 85.25 85 MET A CA 1
ATOM 677 C C . MET A 1 85 ? 11.927 -7.411 -14.558 1.00 85.25 85 MET A C 1
ATOM 679 O O . MET A 1 85 ? 12.066 -7.260 -15.765 1.00 85.25 85 MET A O 1
ATOM 683 N N . GLU A 1 86 ? 12.954 -7.363 -13.706 1.00 85.06 86 GLU A N 1
ATOM 684 C CA . GLU A 1 86 ? 14.346 -7.139 -14.123 1.00 85.06 86 GLU A CA 1
ATOM 685 C C . GLU A 1 86 ? 14.836 -8.251 -15.071 1.00 85.06 86 GLU A C 1
ATOM 687 O O . GLU A 1 86 ? 15.362 -7.969 -16.148 1.00 85.06 86 GLU A O 1
ATOM 692 N N . GLU A 1 87 ? 14.578 -9.519 -14.731 1.00 86.31 87 GLU A N 1
ATOM 693 C CA . GLU A 1 87 ? 14.925 -10.668 -15.578 1.00 86.31 87 GLU A CA 1
ATOM 694 C C . GLU A 1 87 ? 14.200 -10.641 -16.939 1.00 86.31 87 GLU A C 1
ATOM 696 O O . GLU A 1 87 ? 14.785 -10.978 -17.975 1.00 86.31 87 GLU A O 1
ATOM 701 N N . GLU A 1 88 ? 12.924 -10.249 -16.965 1.00 85.31 88 GLU A N 1
ATOM 702 C CA . GLU A 1 88 ? 12.152 -10.108 -18.202 1.00 85.31 88 GLU A CA 1
ATOM 703 C C . GLU A 1 88 ? 12.592 -8.906 -19.042 1.00 85.31 88 GLU A C 1
ATOM 705 O O . GLU A 1 88 ? 12.671 -9.021 -20.269 1.00 85.31 88 GLU A O 1
ATOM 710 N N . GLU A 1 89 ? 12.907 -7.774 -18.413 1.00 81.75 89 GLU A N 1
ATOM 711 C CA . GLU A 1 89 ? 13.446 -6.593 -19.088 1.00 81.75 89 GLU A CA 1
ATOM 712 C C . GLU A 1 89 ? 14.773 -6.919 -19.780 1.00 81.75 89 GLU A C 1
ATOM 714 O O . GLU A 1 89 ? 14.943 -6.590 -20.958 1.00 81.75 89 GLU A O 1
ATOM 719 N N . ASP A 1 90 ? 15.669 -7.646 -19.109 1.00 83.25 90 ASP A N 1
ATOM 720 C CA . ASP A 1 90 ? 16.934 -8.106 -19.685 1.00 83.25 90 ASP A CA 1
ATOM 721 C C . ASP A 1 90 ? 16.721 -9.046 -20.879 1.00 83.25 90 ASP A C 1
ATOM 723 O O . ASP A 1 90 ? 17.384 -8.909 -21.919 1.00 83.25 90 ASP A O 1
ATOM 727 N N . ARG A 1 91 ? 15.761 -9.976 -20.773 1.00 84.69 91 ARG A N 1
ATOM 728 C CA . ARG A 1 91 ? 15.383 -10.879 -21.874 1.00 84.69 91 ARG A CA 1
ATOM 729 C C . ARG A 1 91 ? 14.822 -10.115 -23.068 1.00 84.69 91 ARG A C 1
ATOM 731 O O . ARG A 1 91 ? 15.251 -10.367 -24.197 1.00 84.69 91 ARG A O 1
ATOM 738 N N . LEU A 1 92 ? 13.907 -9.168 -22.845 1.00 82.75 92 LEU A N 1
ATOM 739 C CA . LEU A 1 92 ? 13.378 -8.314 -23.911 1.00 82.75 92 LEU A CA 1
ATOM 740 C C . LEU A 1 92 ? 14.502 -7.492 -24.550 1.00 82.75 92 LEU A C 1
ATOM 742 O O . LEU A 1 92 ? 14.611 -7.445 -25.775 1.00 82.75 92 LEU A O 1
ATOM 746 N N . ALA A 1 93 ? 15.373 -6.883 -23.745 1.00 80.00 93 ALA A N 1
ATOM 747 C CA . ALA A 1 93 ? 16.496 -6.092 -24.236 1.00 80.00 93 ALA A CA 1
ATOM 748 C C . ALA A 1 93 ? 17.484 -6.930 -25.067 1.00 80.00 93 ALA A C 1
ATOM 750 O O . ALA A 1 93 ? 18.056 -6.436 -26.042 1.00 80.00 93 ALA A O 1
ATOM 751 N N . ALA A 1 94 ? 17.714 -8.196 -24.709 1.00 81.62 94 ALA A N 1
ATOM 752 C CA . ALA A 1 94 ? 18.505 -9.126 -25.514 1.00 81.62 94 ALA A CA 1
ATOM 753 C C . ALA A 1 94 ? 17.823 -9.455 -26.854 1.00 81.62 94 ALA A C 1
ATOM 755 O O . ALA A 1 94 ? 18.474 -9.373 -27.895 1.00 81.62 94 ALA A O 1
ATOM 756 N N . ALA A 1 95 ? 16.519 -9.744 -26.844 1.00 81.50 95 ALA A N 1
ATOM 757 C CA . ALA A 1 95 ? 15.756 -10.035 -28.057 1.00 81.50 95 ALA A CA 1
ATOM 758 C C . ALA A 1 95 ? 15.726 -8.841 -29.027 1.00 81.50 95 ALA A C 1
ATOM 760 O O . ALA A 1 95 ? 15.964 -9.002 -30.220 1.00 81.50 95 ALA A O 1
ATOM 761 N N . PHE A 1 96 ? 15.503 -7.617 -28.539 1.00 76.19 96 PHE A N 1
ATOM 762 C CA . PHE A 1 96 ? 15.518 -6.434 -29.407 1.00 76.19 96 PHE A CA 1
ATOM 763 C C . PHE A 1 96 ? 16.894 -6.177 -30.032 1.00 76.19 96 PHE A C 1
ATOM 765 O O . PHE A 1 96 ? 16.966 -5.795 -31.198 1.00 76.19 96 PHE A O 1
ATOM 772 N N . ARG A 1 97 ? 17.988 -6.450 -29.306 1.00 71.25 97 ARG A N 1
ATOM 773 C CA . ARG A 1 97 ? 19.350 -6.344 -29.856 1.00 71.25 97 ARG A CA 1
ATOM 774 C C . ARG A 1 97 ? 19.602 -7.317 -31.007 1.00 71.25 97 ARG A C 1
ATOM 776 O O . ARG A 1 97 ? 20.305 -6.943 -31.939 1.00 71.25 97 ARG A O 1
ATOM 783 N N . SER A 1 98 ? 19.037 -8.527 -30.977 1.00 66.62 98 SER A N 1
ATOM 784 C CA . SER A 1 98 ? 19.211 -9.479 -32.082 1.00 66.62 98 SER A CA 1
ATOM 785 C C . SER A 1 98 ? 18.421 -9.092 -33.336 1.00 66.62 98 SER A C 1
ATOM 787 O O . SER A 1 98 ? 18.868 -9.400 -34.433 1.00 66.62 98 SER A O 1
ATOM 789 N N . TYR A 1 99 ? 17.292 -8.386 -33.196 1.00 62.47 99 TYR A N 1
ATOM 790 C CA . TYR A 1 99 ? 16.538 -7.847 -34.338 1.00 62.47 99 TYR A CA 1
ATOM 791 C C . TYR A 1 99 ? 17.204 -6.636 -35.004 1.00 62.47 99 TYR A C 1
ATOM 793 O O . TYR A 1 99 ? 16.986 -6.418 -36.186 1.00 62.47 99 TYR A O 1
ATOM 801 N N . GLU A 1 100 ? 18.007 -5.845 -34.285 1.00 59.19 100 GLU A N 1
ATOM 802 C CA . GLU A 1 100 ? 18.745 -4.723 -34.894 1.00 59.19 100 GLU A CA 1
ATOM 803 C C . GLU A 1 100 ? 19.993 -5.161 -35.681 1.00 59.19 100 GLU A C 1
ATOM 805 O O . GLU A 1 100 ? 20.545 -4.362 -36.433 1.00 59.19 100 GLU A O 1
ATOM 810 N N . GLN A 1 101 ? 20.464 -6.398 -35.485 1.00 56.81 101 GLN A N 1
ATOM 811 C CA . GLN A 1 101 ? 21.658 -6.945 -36.145 1.00 56.81 101 GLN A CA 1
ATOM 812 C C . GLN A 1 101 ? 21.345 -7.847 -37.354 1.00 56.81 101 GLN A C 1
ATOM 814 O O . GLN A 1 101 ? 22.282 -8.342 -37.981 1.00 56.81 101 GLN A O 1
ATOM 819 N N . ALA A 1 102 ? 20.063 -8.067 -37.664 1.00 53.41 102 ALA A N 1
ATOM 820 C CA . ALA A 1 102 ? 19.575 -8.817 -38.824 1.00 53.41 102 ALA A CA 1
ATOM 821 C C . ALA A 1 102 ? 19.050 -7.860 -39.903 1.00 53.41 102 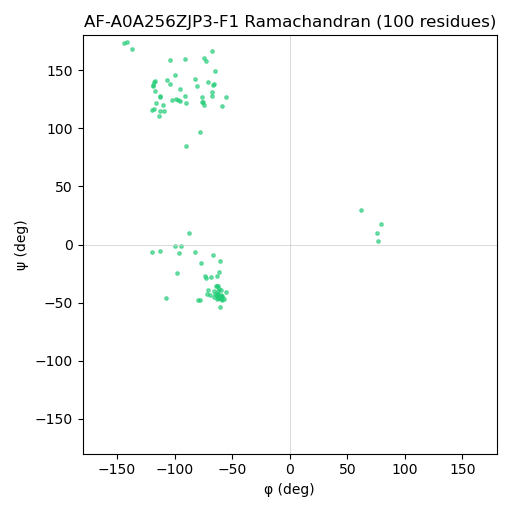ALA A C 1
ATOM 823 O O . ALA A 1 102 ? 19.257 -8.167 -41.098 1.00 53.41 102 ALA A O 1
#

Sequence (102 aa):
MRVRAKIEVELAYRASEGELEKTTSLRCYFCGGRLRRTRTTYYSPLGIIVRDVPAFECEQCGEVYFDAETSRKLDALVKNTAKIMEEEEDRLAAAFRSYEQA

Mean predicted aligned error: 7.03 Å

Nearest PDB structures (foldseek):
  2w56-assembly2_B  TM=3.696E-01  e=3.942E+00  Vibrio cholerae
  5w83-assembly1_B  TM=2.479E-01  e=9.160E+00  Saccharomyces cerevisiae S288C

pLDDT: mean 84.44, std 11.28, range [52.09, 95.75]

Solvent-accessible surface area (backbone atoms only — not comparable to full-atom values): 6185 Å² total; per-residue (Å²): 131,91,83,77,88,80,78,72,48,80,42,80,49,85,72,51,73,76,62,69,68,64,80,69,91,60,52,33,88,88,79,64,33,58,44,41,78,45,68,41,72,47,78,45,97,81,46,39,37,36,34,62,34,60,31,30,33,19,83,77,82,66,52,76,44,65,50,79,66,53,48,53,51,50,52,51,49,53,55,54,49,51,52,54,50,52,56,49,51,52,51,51,54,51,53,54,54,56,64,75,76,110

Foldseek 3Di:
DDDDDDDAAEAEDDDDPVLQPDDDPDADPPPRADWDWDFAWDQDPNRYIYGRQIWTAGPPPRDIGDDPVSVVVVVVVCVVVSVVVVVVRVVVVVVVVVVVVD

Secondary structure (DSSP, 8-state):
--------EEEE----THHHH----PBPTTT-PBEEEEEEEEE-TTSEEEEEEEEEEETTT--EE--HHHHHHHHHHHHHHHHHHHHHHHHHHHHHHHHHT-